Protein AF-A0A1L5KNT5-F1 (afdb_monomer_lite)

Structure (mmCIF, N/CA/C/O backbone):
data_AF-A0A1L5KNT5-F1
#
_entry.id   AF-A0A1L5KNT5-F1
#
loop_
_atom_site.group_PDB
_atom_site.id
_atom_site.type_symbol
_atom_site.label_atom_id
_atom_site.label_alt_id
_atom_site.label_comp_id
_atom_site.label_asym_id
_atom_site.label_entity_id
_atom_site.label_seq_id
_atom_site.pdbx_PDB_ins_code
_atom_site.Cartn_x
_atom_site.Cartn_y
_atom_site.Cartn_z
_atom_site.occupancy
_atom_site.B_iso_or_equiv
_atom_site.auth_seq_id
_atom_site.auth_comp_id
_atom_site.auth_asym_id
_atom_site.auth_atom_id
_atom_site.pdbx_PDB_model_num
ATOM 1 N N . ALA A 1 1 ? -3.788 -6.277 1.705 1.00 85.44 1 ALA A N 1
ATOM 2 C CA . ALA A 1 1 ? -2.588 -7.043 1.313 1.00 85.44 1 ALA A CA 1
ATOM 3 C C . ALA A 1 1 ? -1.374 -6.134 1.475 1.00 85.44 1 ALA A C 1
ATOM 5 O O . ALA A 1 1 ? -1.501 -4.965 1.135 1.00 85.44 1 ALA A O 1
ATOM 6 N N . LEU A 1 2 ? -0.273 -6.619 2.064 1.00 96.88 2 LEU A N 1
ATOM 7 C CA . LEU A 1 2 ? 0.939 -5.808 2.301 1.00 96.88 2 LEU A CA 1
ATOM 8 C C . LEU A 1 2 ? 1.983 -5.944 1.189 1.00 96.88 2 LEU A C 1
ATOM 10 O O . LEU A 1 2 ? 2.842 -5.079 1.059 1.00 96.88 2 LEU A O 1
ATOM 14 N N . ASP A 1 3 ? 1.905 -7.010 0.392 1.00 97.38 3 ASP A N 1
ATOM 15 C CA . ASP A 1 3 ? 2.739 -7.140 -0.794 1.00 97.38 3 ASP A CA 1
ATOM 16 C C . ASP A 1 3 ? 2.238 -6.183 -1.879 1.00 97.38 3 ASP A C 1
ATOM 18 O O . ASP A 1 3 ? 1.197 -6.399 -2.501 1.00 97.38 3 ASP A O 1
ATOM 22 N N . THR A 1 4 ? 2.969 -5.088 -2.045 1.00 97.06 4 THR A N 1
ATOM 23 C CA . THR A 1 4 ? 2.735 -4.043 -3.045 1.00 97.06 4 THR A CA 1
ATOM 24 C C . THR A 1 4 ? 3.871 -3.983 -4.071 1.00 97.06 4 THR A C 1
ATOM 26 O O . THR A 1 4 ? 4.068 -2.966 -4.739 1.00 97.06 4 THR A O 1
ATOM 29 N N . GLY A 1 5 ? 4.618 -5.085 -4.229 1.00 96.44 5 GLY A N 1
ATOM 30 C CA . GLY A 1 5 ? 5.516 -5.283 -5.365 1.00 96.44 5 GLY A CA 1
ATOM 31 C C . GLY A 1 5 ? 6.737 -4.357 -5.410 1.00 96.44 5 GLY A C 1
ATOM 32 O O . GLY A 1 5 ? 7.173 -3.987 -6.499 1.00 96.44 5 GLY A O 1
ATOM 33 N N . CYS A 1 6 ? 7.318 -3.988 -4.261 1.00 95.69 6 CYS A N 1
ATOM 34 C CA . CYS A 1 6 ? 8.497 -3.104 -4.173 1.00 95.69 6 CYS A CA 1
ATOM 35 C C . CYS A 1 6 ? 9.647 -3.514 -5.118 1.00 95.69 6 CYS A C 1
ATOM 37 O O . CYS A 1 6 ? 10.233 -2.676 -5.811 1.00 95.69 6 CYS A O 1
ATOM 39 N N . CYS A 1 7 ? 9.938 -4.817 -5.201 1.00 93.38 7 CYS A N 1
ATOM 40 C CA . CYS A 1 7 ? 11.002 -5.358 -6.052 1.00 93.38 7 CYS A CA 1
ATOM 41 C C . CYS A 1 7 ? 10.766 -5.118 -7.552 1.00 93.38 7 CYS A C 1
ATOM 43 O O . CYS A 1 7 ? 11.727 -5.114 -8.322 1.00 93.38 7 CYS A O 1
ATOM 45 N N . TRP A 1 8 ? 9.516 -4.891 -7.959 1.00 93.69 8 TRP A N 1
ATOM 46 C CA . TRP A 1 8 ? 9.077 -4.742 -9.349 1.00 93.69 8 TRP A CA 1
ATOM 47 C C . TRP A 1 8 ? 8.794 -3.284 -9.735 1.00 93.69 8 TRP A C 1
ATOM 49 O O . TRP A 1 8 ? 8.137 -3.033 -10.736 1.00 93.69 8 TRP A O 1
ATOM 59 N N . GLY A 1 9 ? 9.276 -2.324 -8.938 1.00 92.81 9 GLY A N 1
ATOM 60 C CA . GLY A 1 9 ? 9.035 -0.895 -9.165 1.00 92.81 9 GLY A CA 1
ATOM 61 C C . GLY A 1 9 ? 7.776 -0.350 -8.485 1.00 92.81 9 GLY A C 1
ATOM 62 O O . GLY A 1 9 ? 7.446 0.812 -8.687 1.00 92.81 9 GLY A O 1
ATOM 63 N N . GLY A 1 10 ? 7.096 -1.156 -7.659 1.00 93.75 10 GLY A N 1
ATOM 64 C CA . GLY A 1 10 ? 5.994 -0.705 -6.810 1.00 93.75 10 GLY A CA 1
A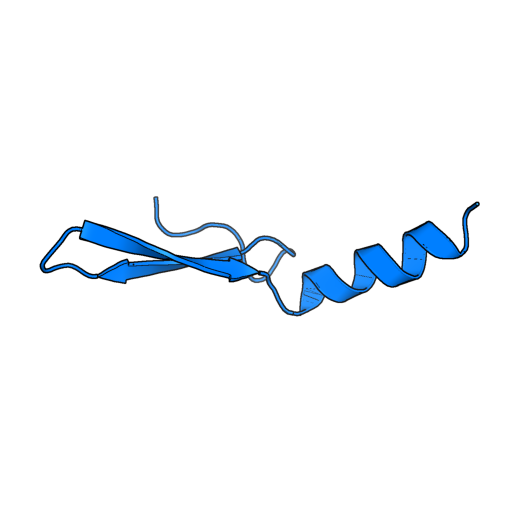TOM 65 C C . GLY A 1 10 ? 6.474 0.068 -5.576 1.00 93.75 10 GLY A C 1
ATOM 66 O O . GLY A 1 10 ? 7.403 0.874 -5.630 1.00 93.75 10 GLY A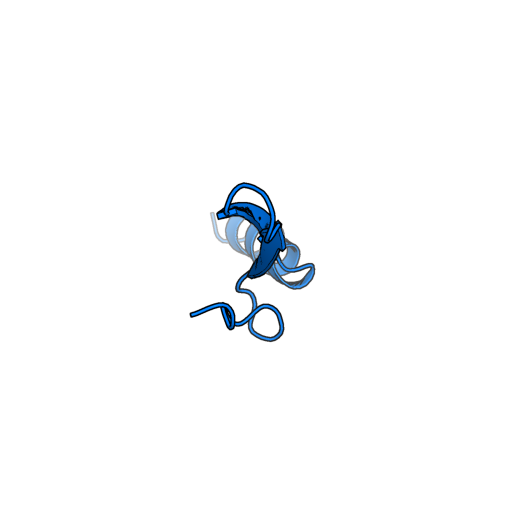 O 1
ATOM 67 N N . SER A 1 11 ? 5.851 -0.186 -4.427 1.00 95.94 11 SER A N 1
ATOM 68 C CA . SER A 1 11 ? 6.227 0.449 -3.155 1.00 95.94 11 SER A CA 1
ATOM 69 C C . SER A 1 11 ? 6.528 -0.583 -2.078 1.00 95.94 11 SER A C 1
ATOM 71 O O . SER A 1 11 ? 6.081 -1.723 -2.150 1.00 95.94 11 SER A O 1
ATOM 73 N N . LEU A 1 12 ? 7.280 -0.180 -1.059 1.00 97.50 12 LEU A N 1
ATOM 74 C CA . LEU A 1 12 ? 7.315 -0.869 0.222 1.00 97.50 12 LEU A CA 1
ATOM 75 C C . LEU A 1 12 ? 6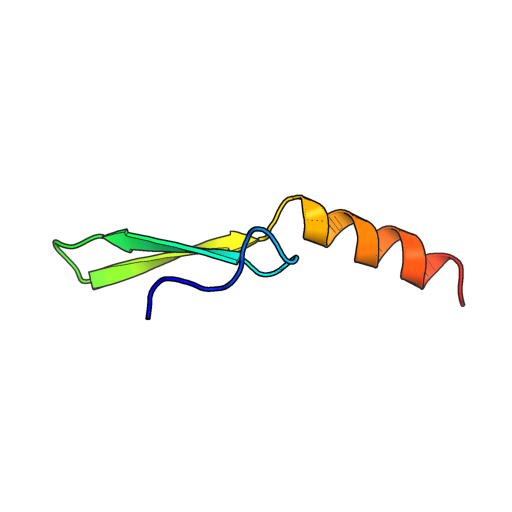.162 -0.341 1.082 1.00 97.50 12 LEU A C 1
ATOM 77 O O . LEU A 1 12 ? 6.077 0.862 1.339 1.00 97.50 12 LEU A O 1
ATOM 81 N N . THR A 1 13 ? 5.292 -1.236 1.543 1.00 98.25 13 THR A N 1
ATOM 82 C CA . THR A 1 13 ? 4.183 -0.906 2.445 1.00 98.25 13 THR A CA 1
ATOM 83 C C . THR A 1 13 ? 4.452 -1.458 3.839 1.00 98.25 13 THR A C 1
ATOM 85 O O . THR A 1 13 ? 4.724 -2.644 4.007 1.00 98.25 13 THR A O 1
ATOM 88 N N . CYS A 1 14 ? 4.337 -0.598 4.848 1.00 98.38 14 CYS A N 1
ATOM 89 C CA . CYS A 1 14 ? 4.433 -0.957 6.257 1.00 98.38 14 CYS A CA 1
ATOM 90 C C . CYS A 1 14 ? 3.119 -0.615 6.971 1.00 98.38 14 CYS A C 1
ATOM 92 O O . CYS A 1 14 ? 2.533 0.438 6.720 1.00 98.38 14 CYS A O 1
ATOM 94 N N . LEU A 1 15 ? 2.667 -1.502 7.859 1.00 98.38 15 LEU A N 1
ATOM 95 C CA . LEU A 1 15 ? 1.512 -1.302 8.731 1.00 98.38 15 LEU A CA 1
ATOM 96 C C . LEU A 1 15 ? 1.994 -1.249 10.181 1.00 98.38 15 LEU A C 1
ATOM 98 O O . LEU A 1 15 ? 2.514 -2.244 10.687 1.00 98.38 15 LEU A O 1
ATOM 102 N N . ARG A 1 16 ? 1.768 -0.127 10.863 1.00 98.44 16 ARG A N 1
ATOM 103 C CA . ARG A 1 16 ? 1.908 -0.047 12.320 1.00 98.44 16 ARG A CA 1
ATOM 104 C C . ARG A 1 16 ? 0.674 -0.669 12.971 1.00 98.44 16 ARG A C 1
ATOM 106 O O . ARG A 1 16 ? -0.456 -0.347 12.612 1.00 98.44 16 ARG A O 1
ATOM 113 N N . TRP A 1 17 ? 0.866 -1.636 13.864 1.00 97.38 17 TRP A N 1
ATOM 114 C CA . TRP A 1 17 ? -0.226 -2.498 14.327 1.00 97.38 17 TRP A CA 1
ATOM 115 C C . TRP A 1 17 ? -1.146 -1.807 15.337 1.00 97.38 17 TRP A C 1
ATOM 117 O O . TRP A 1 17 ? -2.349 -2.079 15.350 1.00 97.38 17 TRP A O 1
ATOM 127 N N . GLU A 1 18 ? -0.580 -0.932 16.159 1.00 98.56 18 GLU A N 1
ATOM 128 C CA . GLU A 1 18 ? -1.209 -0.272 17.300 1.00 98.56 18 GLU A CA 1
ATOM 129 C C . GLU A 1 18 ? -2.375 0.619 16.866 1.00 98.56 18 GLU A C 1
ATOM 131 O O . GLU A 1 18 ? -3.441 0.589 17.474 1.00 98.56 18 GLU A O 1
ATOM 136 N N . ASP A 1 19 ? -2.190 1.364 15.779 1.00 98.38 19 ASP A N 1
ATOM 137 C CA . ASP A 1 19 ? -3.149 2.334 15.246 1.00 98.38 19 ASP A CA 1
ATOM 138 C C . ASP A 1 19 ? -3.608 2.015 13.817 1.00 98.38 19 ASP A C 1
ATOM 140 O O . ASP A 1 19 ? -4.385 2.762 13.226 1.00 98.38 19 ASP A O 1
ATOM 144 N N . LYS A 1 20 ? -3.135 0.896 13.257 1.00 97.75 20 LYS A N 1
ATOM 145 C CA . LYS A 1 20 ? -3.376 0.481 11.868 1.00 97.75 20 LYS A CA 1
ATOM 146 C C . LYS A 1 20 ? -2.921 1.518 10.837 1.00 97.75 20 LYS A C 1
ATOM 148 O O . LYS A 1 20 ? -3.442 1.538 9.720 1.00 97.75 20 LYS A O 1
ATOM 153 N N . GLN A 1 21 ? -1.945 2.360 11.177 1.00 98.38 21 GLN A N 1
ATOM 154 C CA . GLN A 1 21 ? -1.445 3.367 10.253 1.00 98.38 21 GLN A CA 1
ATOM 155 C C . GLN A 1 21 ? -0.544 2.740 9.185 1.00 98.38 21 GLN A C 1
ATOM 157 O O . GLN A 1 21 ? 0.366 1.962 9.480 1.00 98.38 21 GLN A O 1
ATOM 162 N N . TYR A 1 22 ? -0.783 3.126 7.933 1.00 98.38 22 TYR A N 1
ATOM 163 C CA . TYR A 1 22 ? 0.041 2.732 6.798 1.00 98.38 22 TYR A CA 1
ATOM 164 C C . TYR A 1 22 ? 1.144 3.755 6.530 1.00 98.38 22 TYR A C 1
ATOM 166 O O . TYR A 1 22 ? 0.907 4.963 6.521 1.00 98.38 22 TYR A O 1
ATOM 174 N N . PHE A 1 23 ? 2.337 3.247 6.242 1.00 98.38 23 PHE A N 1
ATOM 175 C CA . PHE A 1 23 ? 3.482 4.004 5.753 1.00 98.38 23 PHE A CA 1
ATOM 176 C C . PHE A 1 23 ? 3.914 3.417 4.413 1.00 98.38 23 PHE A C 1
ATOM 178 O O . PHE A 1 23 ? 3.960 2.195 4.246 1.00 98.38 23 PHE A O 1
ATOM 185 N N . VAL A 1 24 ? 4.223 4.287 3.453 1.00 97.88 24 VAL A N 1
ATOM 186 C CA . VAL A 1 24 ? 4.589 3.891 2.090 1.00 97.88 24 VAL A CA 1
ATOM 187 C C . VAL A 1 24 ? 5.921 4.532 1.723 1.00 97.88 24 VAL A C 1
ATOM 189 O O . VAL A 1 24 ? 6.147 5.713 1.991 1.00 97.88 24 VAL A O 1
ATOM 192 N N . GLN A 1 25 ? 6.808 3.743 1.125 1.00 97.06 25 GLN A N 1
ATOM 193 C CA . GLN A 1 25 ? 8.063 4.205 0.541 1.00 97.06 25 GLN A CA 1
ATOM 194 C C . GLN A 1 25 ? 8.139 3.729 -0.913 1.00 97.06 25 GLN A C 1
ATOM 196 O O . GLN A 1 25 ? 8.048 2.521 -1.144 1.00 97.06 25 GLN A O 1
ATOM 201 N N . PRO A 1 26 ? 8.293 4.635 -1.895 1.00 96.00 26 PRO A N 1
ATOM 202 C CA . PRO A 1 26 ? 8.504 4.241 -3.283 1.00 96.00 26 PRO A CA 1
ATOM 203 C C . PRO A 1 26 ? 9.740 3.348 -3.431 1.00 96.00 26 PRO A C 1
ATOM 205 O O . PRO A 1 26 ? 10.726 3.513 -2.710 1.00 96.00 26 PRO A O 1
ATOM 208 N N . SER A 1 27 ? 9.702 2.411 -4.378 1.00 95.31 27 SER A N 1
ATOM 209 C CA . SER A 1 27 ? 10.872 1.597 -4.709 1.00 95.31 27 SER A CA 1
ATOM 210 C C . SER A 1 27 ? 12.031 2.471 -5.190 1.00 95.31 27 SER A C 1
ATOM 212 O O . SER A 1 27 ? 11.838 3.435 -5.928 1.00 95.31 27 SER A O 1
ATOM 214 N N . ASN A 1 28 ? 13.263 2.082 -4.867 1.00 91.00 28 ASN A N 1
ATOM 215 C CA . ASN A 1 28 ? 14.452 2.725 -5.434 1.00 91.00 28 ASN A CA 1
ATOM 216 C C . ASN A 1 28 ? 14.531 2.574 -6.964 1.00 91.00 28 ASN A C 1
ATOM 218 O O . ASN A 1 28 ? 15.157 3.402 -7.614 1.00 91.00 28 ASN A O 1
ATOM 222 N N . ARG A 1 29 ? 13.845 1.572 -7.533 1.00 88.38 29 ARG A N 1
ATOM 223 C CA . ARG A 1 29 ? 13.705 1.364 -8.985 1.00 88.38 29 ARG A CA 1
ATOM 224 C C . ARG A 1 29 ? 12.714 2.330 -9.643 1.00 88.38 29 ARG A C 1
ATOM 226 O O . ARG A 1 29 ? 12.644 2.397 -10.860 1.00 88.38 29 ARG A O 1
ATOM 233 N N . HIS A 1 30 ? 11.935 3.076 -8.854 1.00 72.94 30 HIS A N 1
ATOM 234 C CA . HIS A 1 30 ? 11.008 4.084 -9.374 1.00 72.94 30 HIS A CA 1
ATOM 235 C C . HIS A 1 30 ? 11.752 5.290 -9.977 1.00 72.94 30 HIS A C 1
ATOM 237 O O . HIS A 1 30 ? 11.224 5.955 -10.862 1.00 72.94 30 HIS A O 1
ATOM 243 N N . LYS A 1 31 ? 12.996 5.549 -9.541 1.00 62.66 31 LYS A N 1
ATOM 244 C CA . LYS A 1 31 ? 13.835 6.641 -10.067 1.00 62.66 31 LYS A CA 1
ATOM 245 C C . LYS A 1 31 ? 14.240 6.439 -11.531 1.00 62.66 31 LYS A C 1
ATOM 247 O O . LYS A 1 31 ? 14.394 7.423 -12.244 1.00 62.66 31 LYS A O 1
ATOM 252 N N . ASP A 1 32 ? 14.303 5.191 -11.996 1.00 59.59 32 ASP A N 1
ATOM 253 C CA . ASP A 1 32 ? 14.684 4.873 -13.377 1.00 59.59 32 ASP A CA 1
ATO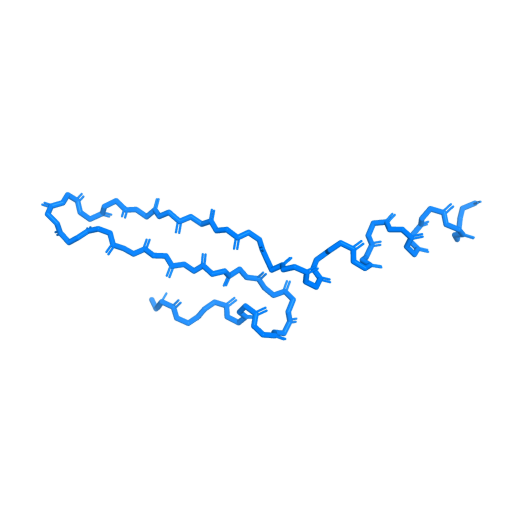M 254 C C . ASP A 1 32 ? 13.646 5.358 -14.413 1.00 59.59 32 ASP A C 1
ATOM 256 O O . ASP A 1 32 ? 13.979 5.554 -15.579 1.00 59.59 32 ASP A O 1
ATOM 260 N N . LEU A 1 33 ? 12.391 5.591 -14.007 1.00 59.00 33 LEU A N 1
ATOM 261 C CA . LEU A 1 33 ? 11.318 6.022 -14.914 1.00 59.00 33 LEU A CA 1
ATOM 262 C C . LEU A 1 33 ? 11.298 7.542 -15.138 1.00 59.00 33 LEU A C 1
ATOM 264 O O . LEU A 1 33 ? 11.007 7.984 -16.245 1.00 59.00 33 LEU A O 1
ATOM 268 N N . SER A 1 34 ? 11.666 8.356 -14.140 1.00 56.56 34 SER A N 1
ATOM 269 C CA . SER A 1 34 ? 11.637 9.821 -14.293 1.00 56.56 34 SER A CA 1
ATOM 270 C C . SER A 1 34 ? 12.778 10.370 -15.151 1.00 56.56 34 SER A C 1
ATOM 272 O O . SER A 1 34 ? 12.617 11.409 -15.784 1.00 56.56 34 SER A O 1
ATOM 274 N N . GLU A 1 35 ? 13.924 9.685 -15.190 1.00 56.03 35 GLU A N 1
ATOM 275 C CA . GLU A 1 35 ? 15.056 10.087 -16.036 1.00 56.0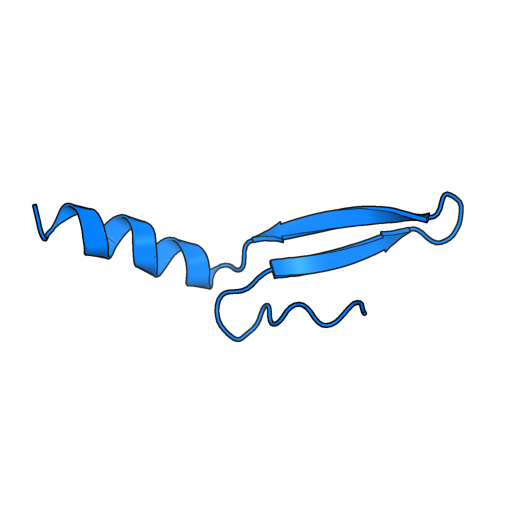3 35 GLU A CA 1
ATOM 276 C C . GLU A 1 35 ? 14.932 9.566 -17.476 1.00 56.03 35 GLU A C 1
ATOM 278 O O . GLU A 1 35 ? 15.499 10.171 -18.377 1.00 56.03 35 GLU A O 1
ATOM 283 N N . GLY A 1 36 ? 14.159 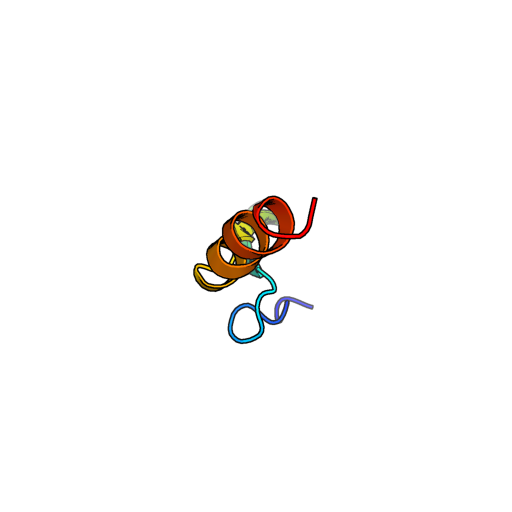8.502 -17.728 1.00 54.78 36 GLY A N 1
ATOM 284 C CA . GLY A 1 36 ? 13.939 7.963 -19.077 1.00 54.78 36 GLY A CA 1
ATOM 285 C C . GLY A 1 36 ? 12.863 8.695 -19.889 1.00 54.78 36 GLY A C 1
ATOM 286 O O . GLY A 1 36 ? 12.984 8.806 -21.107 1.00 54.78 36 GLY A O 1
ATOM 287 N N . GLU A 1 37 ? 11.830 9.230 -19.235 1.00 54.16 37 GLU A N 1
ATOM 288 C CA . GLU A 1 37 ? 10.710 9.908 -19.912 1.00 54.16 37 GLU A CA 1
ATOM 289 C C . GLU A 1 37 ? 11.067 11.335 -20.371 1.00 54.16 37 GLU A C 1
ATOM 291 O O . GLU A 1 37 ? 10.572 11.807 -21.393 1.00 54.16 37 GLU A O 1
ATOM 296 N N . ALA A 1 38 ? 12.002 11.998 -19.681 1.00 54.50 38 ALA A N 1
ATOM 297 C CA . ALA A 1 38 ? 12.490 13.333 -20.043 1.00 54.50 38 ALA A CA 1
ATOM 298 C C . ALA A 1 38 ? 13.386 13.354 -21.299 1.00 54.50 38 ALA A C 1
ATOM 300 O O . ALA A 1 38 ? 13.587 14.416 -21.881 1.00 54.50 38 ALA A O 1
ATOM 301 N N . VAL A 1 39 ? 13.920 12.205 -21.732 1.00 55.75 39 VAL A N 1
ATOM 302 C CA . VAL A 1 39 ? 14.755 12.089 -22.949 1.00 55.75 39 VAL A CA 1
ATOM 303 C C . VAL A 1 39 ? 13.908 11.752 -24.187 1.00 55.75 39 VAL A C 1
ATOM 305 O O . VAL A 1 39 ? 14.410 11.765 -25.307 1.00 55.75 39 VAL A O 1
ATOM 308 N N . ALA A 1 40 ? 12.616 11.461 -24.000 1.00 52.25 40 ALA A N 1
ATOM 309 C CA . ALA A 1 40 ? 11.684 11.107 -25.070 1.00 52.25 40 ALA A CA 1
ATOM 310 C C . ALA A 1 40 ? 10.720 12.249 -25.469 1.00 52.25 40 ALA A C 1
ATOM 312 O O . ALA A 1 40 ? 9.764 11.988 -26.200 1.00 52.25 40 ALA A O 1
ATOM 313 N N . SER A 1 41 ? 10.952 13.488 -25.007 1.00 43.94 41 SER A N 1
ATOM 314 C CA . SER A 1 41 ? 10.177 14.691 -25.381 1.00 43.94 41 SER A CA 1
ATOM 315 C C . SER A 1 41 ? 10.977 15.668 -26.237 1.00 43.94 41 SER A C 1
ATOM 317 O O . SER A 1 41 ? 12.185 15.834 -25.963 1.00 43.94 41 SER A O 1
#

Sequence (41 aa):
ALDTGCCWGGSLTCLRWEDKQYFVQPSNRHKDLSEGEAVAS

Secondary structure (DSSP, 8-state):
----BGGGTSEEEEE-TTT--EEEEE-GGGHHHHHHHTT--

Radius of gyration: 13.74 Å; chains: 1; bounding box: 18×22×43 Å

pLDDT: mean 84.5, std 18.33, range [43.94, 98.56]

Foldseek 3Di:
DQPQPLVPQGWHWDADPPVRDIDIGTRPCVVVVVVVVVVVD